Protein AF-A0A926ZTN1-F1 (afdb_monomer)

Foldseek 3Di:
DPPDVVVVVPDPPQVVLLVVLVVDDLVVSVVVLVVCCVVPVPVNVVCCVRHVCVVVSSD

pLDDT: mean 77.41, std 15.26, range [43.41, 92.56]

Solve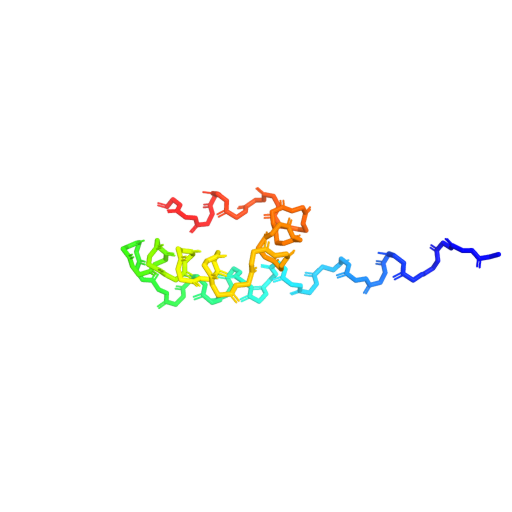nt-accessible surface area (backbone atoms only — not comparable to full-atom values): 3624 Å² total; per-residue (Å²): 142,92,73,71,73,74,64,74,61,71,67,61,64,45,53,56,50,52,54,56,46,69,79,42,54,71,71,52,41,54,51,52,52,53,53,42,38,73,77,36,50,73,59,41,54,48,44,55,72,72,29,69,64,52,67,70,72,66,108

Secondary structure (DSSP, 8-state):
--SSSSTTSTTHHHHHHHHHHHTS-HHHHHHHHHHHHHH-HHHHHHHHHH-TTHHHH--

Sequence (59 aa):
MCGVLEESLKPRNGQYIKELLSTLTSDERCGVMLEFEDASPDKFAQLLVDAPQWTEWMA

Nearest PDB structures (foldseek):
  3usw-assembly1_A  TM=5.693E-01  e=5.742E+00  Helicobacter pylori

Mean predicted aligned error: 8.36 Å

Radius of gyration: 12.89 Å; Cα contacts (8 Å, |Δi|>4): 25; chains: 1; bounding box: 27×39×21 Å

Structure (mmCIF, N/CA/C/O backbone):
data_AF-A0A926ZTN1-F1
#
_entry.id   AF-A0A926ZTN1-F1
#
loop_
_atom_site.group_PDB
_atom_site.id
_atom_site.type_symbol
_atom_site.label_atom_id
_atom_site.label_alt_id
_atom_site.label_comp_id
_atom_site.label_asym_id
_atom_site.label_entity_id
_atom_site.label_seq_id
_atom_site.pdbx_PDB_ins_code
_atom_site.Cartn_x
_atom_site.Cartn_y
_atom_site.Cartn_z
_atom_site.occupancy
_atom_site.B_iso_or_equiv
_atom_site.auth_seq_id
_atom_site.auth_comp_id
_atom_site.auth_asym_id
_atom_site.auth_atom_id
_atom_site.pdbx_PDB_model_num
ATOM 1 N N . MET A 1 1 ? 18.718 -30.458 -3.582 1.00 46.59 1 MET A N 1
ATOM 2 C CA . MET A 1 1 ? 18.190 -29.750 -2.396 1.00 46.59 1 MET A CA 1
ATOM 3 C C . MET A 1 1 ? 17.932 -28.311 -2.807 1.00 46.59 1 MET A C 1
ATOM 5 O O . MET A 1 1 ? 18.885 -27.568 -2.972 1.00 46.59 1 MET A O 1
ATOM 9 N N . CYS A 1 2 ? 16.679 -27.958 -3.093 1.00 51.03 2 CYS A N 1
ATOM 10 C CA . CYS A 1 2 ? 16.305 -26.648 -3.645 1.00 51.03 2 CYS A CA 1
ATOM 11 C C . CYS A 1 2 ? 15.002 -26.134 -3.001 1.00 51.03 2 CYS A C 1
ATOM 13 O O . CYS A 1 2 ? 14.122 -25.648 -3.689 1.00 51.03 2 CYS A O 1
ATOM 15 N N . GLY A 1 3 ? 14.840 -26.333 -1.687 1.00 52.94 3 GLY A N 1
ATOM 16 C CA . GLY A 1 3 ? 13.575 -26.042 -0.993 1.00 52.94 3 GLY A CA 1
ATOM 17 C C . GLY A 1 3 ? 13.706 -25.317 0.345 1.00 52.94 3 GLY A C 1
ATOM 18 O O . GLY A 1 3 ? 12.715 -25.185 1.039 1.00 52.94 3 GLY A O 1
ATOM 19 N N . VAL A 1 4 ? 14.905 -24.869 0.740 1.00 50.28 4 VAL A N 1
ATOM 20 C CA . VAL A 1 4 ? 15.122 -24.284 2.085 1.00 50.28 4 VAL A CA 1
ATOM 21 C C . VAL A 1 4 ? 15.300 -22.758 2.047 1.00 50.28 4 VAL A C 1
ATOM 23 O O . VAL A 1 4 ? 15.175 -22.096 3.071 1.00 50.28 4 VAL A O 1
ATOM 26 N N . LEU A 1 5 ? 15.562 -22.172 0.871 1.00 47.69 5 LEU A N 1
ATOM 27 C CA . LEU A 1 5 ? 15.797 -20.726 0.747 1.00 47.69 5 LEU A CA 1
ATOM 28 C C . LEU A 1 5 ? 14.518 -19.919 0.474 1.00 47.69 5 LEU A C 1
ATOM 30 O O . LEU A 1 5 ? 14.454 -18.760 0.868 1.00 47.69 5 LEU A O 1
ATOM 34 N N . GLU A 1 6 ? 13.492 -20.523 -0.132 1.00 46.81 6 GLU A N 1
ATOM 35 C CA . GLU A 1 6 ? 12.219 -19.841 -0.423 1.00 46.81 6 GLU A CA 1
ATOM 36 C C . GLU A 1 6 ? 11.325 -19.685 0.818 1.00 46.81 6 GLU A C 1
ATOM 38 O O . GLU A 1 6 ? 10.575 -18.720 0.937 1.00 46.81 6 GLU A O 1
ATOM 43 N N . GLU A 1 7 ? 11.450 -20.589 1.793 1.00 43.41 7 GLU A N 1
ATOM 44 C CA . GLU A 1 7 ? 10.617 -20.585 3.003 1.00 43.41 7 GLU A CA 1
ATOM 45 C C . GLU A 1 7 ? 11.130 -19.607 4.082 1.00 43.41 7 GLU A C 1
ATOM 47 O O . GLU A 1 7 ? 10.378 -19.182 4.951 1.00 43.41 7 GLU A O 1
ATOM 52 N N . SER A 1 8 ? 12.394 -19.170 4.004 1.00 43.66 8 SER A N 1
ATOM 53 C CA . SER A 1 8 ? 13.005 -18.258 4.994 1.00 43.66 8 SER A CA 1
ATOM 54 C C . SER A 1 8 ? 12.808 -16.758 4.702 1.00 43.66 8 SER A C 1
ATOM 56 O O . SER A 1 8 ? 13.268 -15.914 5.478 1.00 43.66 8 SER A O 1
ATOM 58 N N . LEU A 1 9 ? 12.144 -16.395 3.597 1.00 47.50 9 LEU A N 1
ATOM 59 C CA . LEU A 1 9 ? 11.883 -14.997 3.207 1.00 47.50 9 LEU A CA 1
ATOM 60 C C . LEU A 1 9 ? 10.448 -14.515 3.508 1.00 47.50 9 LEU A C 1
ATOM 62 O O . LEU A 1 9 ? 10.240 -13.311 3.657 1.00 47.50 9 LEU A O 1
ATOM 66 N N . LYS A 1 10 ? 9.487 -15.422 3.728 1.00 55.34 10 LYS A N 1
ATOM 67 C CA . LYS A 1 10 ? 8.141 -15.116 4.257 1.00 55.34 10 LYS A CA 1
ATOM 68 C C . LYS A 1 10 ? 8.177 -15.243 5.786 1.00 55.34 10 LYS A C 1
ATOM 70 O O . LYS A 1 10 ? 8.152 -16.370 6.270 1.00 55.34 10 LYS A O 1
ATOM 75 N N . PRO A 1 11 ? 8.328 -14.148 6.571 1.00 49.62 11 PRO A N 1
ATOM 76 C CA . PRO A 1 11 ? 7.250 -13.165 6.772 1.00 49.62 11 PRO A CA 1
ATOM 77 C C . PRO A 1 11 ? 7.711 -11.705 7.020 1.00 49.62 11 PRO A C 1
ATOM 79 O O . PRO A 1 11 ? 6.916 -10.875 7.457 1.00 49.62 11 PRO A O 1
ATOM 82 N N . ARG A 1 12 ? 8.987 -11.355 6.796 1.00 56.06 12 ARG A N 1
ATOM 83 C CA . ARG A 1 12 ? 9.524 -10.070 7.292 1.00 56.06 12 ARG A CA 1
ATOM 84 C C . ARG A 1 12 ? 8.969 -8.850 6.550 1.00 56.06 12 ARG A C 1
ATOM 86 O O . ARG A 1 12 ? 8.653 -7.855 7.191 1.00 56.06 12 ARG A O 1
ATOM 93 N N . ASN A 1 13 ? 8.779 -8.931 5.234 1.00 63.44 13 ASN A N 1
ATOM 94 C CA . ASN A 1 13 ? 8.413 -7.763 4.420 1.00 63.44 13 ASN A CA 1
ATOM 95 C C . ASN A 1 13 ? 6.987 -7.258 4.698 1.00 63.44 13 ASN A C 1
ATOM 97 O O . ASN A 1 13 ? 6.771 -6.054 4.804 1.00 63.44 13 ASN A O 1
ATOM 101 N N . GLY A 1 14 ? 6.023 -8.166 4.884 1.00 68.88 14 GLY A N 1
ATOM 102 C CA . GLY A 1 14 ? 4.636 -7.785 5.165 1.00 68.88 14 GLY A CA 1
ATOM 103 C C . GLY A 1 14 ? 4.478 -7.054 6.501 1.00 68.88 14 GLY A C 1
ATOM 104 O O . GLY A 1 14 ? 3.709 -6.104 6.591 1.00 68.88 14 GLY A O 1
ATOM 105 N N . GLN A 1 15 ? 5.241 -7.444 7.526 1.00 77.31 15 GLN A N 1
ATOM 106 C CA . GLN A 1 15 ? 5.172 -6.801 8.838 1.00 77.31 15 GLN A CA 1
ATOM 107 C C . GLN A 1 15 ? 5.762 -5.385 8.821 1.00 77.31 15 GLN A C 1
ATOM 109 O O . GLN A 1 15 ? 5.125 -4.470 9.334 1.00 77.31 15 GLN A O 1
ATOM 114 N N . TYR A 1 16 ? 6.907 -5.181 8.159 1.00 77.56 16 TYR A N 1
ATOM 115 C CA . TYR A 1 16 ? 7.483 -3.842 7.975 1.00 77.56 16 TYR A CA 1
ATOM 116 C C . TYR A 1 16 ? 6.561 -2.910 7.191 1.00 77.5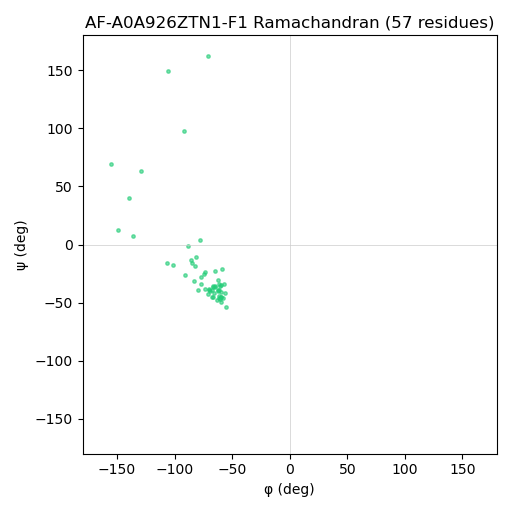6 16 TYR A C 1
ATOM 118 O O . TYR A 1 16 ? 6.449 -1.734 7.519 1.00 77.56 16 TYR A O 1
ATOM 126 N N . ILE A 1 17 ? 5.881 -3.425 6.169 1.00 78.06 17 ILE A N 1
ATOM 127 C CA . ILE A 1 17 ? 4.979 -2.614 5.347 1.00 78.06 17 ILE A CA 1
ATOM 128 C C . ILE A 1 17 ? 3.698 -2.293 6.102 1.00 78.06 17 ILE A C 1
ATOM 130 O O . ILE A 1 17 ? 3.239 -1.157 6.059 1.00 78.06 17 ILE A O 1
ATOM 134 N N . LYS A 1 18 ? 3.172 -3.240 6.880 1.00 82.88 18 LYS A N 1
ATOM 135 C CA . LYS A 1 18 ? 2.062 -2.971 7.792 1.00 82.88 18 LYS A CA 1
ATOM 136 C C . LYS A 1 18 ? 2.422 -1.898 8.822 1.00 82.88 18 LYS A C 1
ATOM 138 O O . LYS A 1 18 ? 1.623 -0.996 9.052 1.00 82.88 18 LYS A O 1
ATOM 143 N N . GLU A 1 19 ? 3.609 -1.975 9.422 1.00 85.06 19 GLU A N 1
ATOM 144 C CA . GLU A 1 19 ? 4.094 -0.957 10.359 1.00 85.06 19 GLU A CA 1
ATOM 145 C C . GLU A 1 19 ? 4.257 0.402 9.674 1.00 85.06 19 GLU A C 1
ATOM 147 O O . GLU A 1 19 ? 3.714 1.386 10.170 1.00 85.06 19 GLU A O 1
ATOM 152 N N . LEU A 1 20 ? 4.897 0.459 8.503 1.00 84.00 20 LEU A N 1
ATOM 153 C CA . LEU A 1 20 ? 5.036 1.688 7.720 1.00 84.00 20 LEU A CA 1
ATOM 154 C C . LEU A 1 20 ? 3.668 2.316 7.423 1.00 84.00 20 LEU A C 1
ATOM 156 O O . LEU A 1 20 ? 3.434 3.468 7.779 1.00 84.00 20 LEU A O 1
ATOM 160 N N . LEU A 1 21 ? 2.736 1.551 6.847 1.00 84.62 21 LEU A N 1
ATOM 161 C CA . LEU A 1 21 ? 1.393 2.033 6.516 1.00 84.62 21 LEU A CA 1
ATOM 162 C C . LEU A 1 21 ? 0.625 2.477 7.770 1.00 84.62 21 LEU A C 1
ATOM 164 O O . LEU A 1 21 ? -0.108 3.460 7.714 1.00 84.62 21 LEU A O 1
ATOM 168 N N . SER A 1 22 ? 0.822 1.824 8.920 1.00 88.38 22 SER A N 1
ATOM 169 C CA . SER A 1 22 ? 0.162 2.208 10.176 1.00 88.38 22 SER A CA 1
ATOM 170 C C . SER A 1 22 ? 0.576 3.589 10.701 1.00 88.38 22 SER A C 1
ATOM 172 O O . SER A 1 22 ? -0.192 4.206 11.437 1.00 88.38 22 SER A O 1
ATOM 174 N N . THR A 1 23 ? 1.748 4.096 10.297 1.00 90.69 23 THR A N 1
ATOM 175 C CA . THR A 1 23 ? 2.209 5.456 10.639 1.00 90.69 23 THR A CA 1
ATOM 176 C C . THR A 1 23 ? 1.620 6.548 9.746 1.00 90.69 23 THR A C 1
ATOM 178 O O . THR A 1 23 ? 1.753 7.725 10.068 1.00 90.69 23 THR A O 1
ATOM 181 N N . LEU A 1 24 ? 0.962 6.159 8.651 1.00 89.31 24 LEU A N 1
ATOM 182 C CA . LEU A 1 24 ? 0.435 7.054 7.626 1.00 89.31 24 LEU A CA 1
ATOM 183 C C . LEU A 1 24 ? -1.090 7.173 7.713 1.00 89.31 24 LEU A C 1
ATOM 185 O O . LEU A 1 24 ? -1.797 6.216 8.064 1.00 89.31 24 LEU A O 1
ATOM 189 N N . THR A 1 25 ? -1.600 8.343 7.334 1.00 91.06 25 THR A N 1
ATOM 190 C CA . THR A 1 25 ? -3.026 8.567 7.065 1.00 91.06 25 THR A CA 1
ATOM 191 C C . THR A 1 25 ? -3.461 7.865 5.776 1.00 91.06 25 THR A C 1
ATOM 193 O O . THR A 1 25 ? -2.634 7.488 4.949 1.00 91.06 25 THR A O 1
ATOM 196 N N . SER A 1 26 ? -4.770 7.672 5.586 1.00 86.25 26 SER A N 1
ATOM 197 C CA . SER A 1 26 ? -5.310 6.962 4.412 1.00 86.25 26 SER A CA 1
ATOM 198 C C . SER A 1 26 ? -4.867 7.596 3.080 1.00 86.25 26 SER A C 1
ATOM 200 O O . SER A 1 26 ? -4.431 6.880 2.177 1.00 86.25 26 SER A O 1
ATOM 202 N N . ASP A 1 27 ? -4.858 8.930 2.991 1.00 88.38 27 ASP A N 1
ATOM 203 C CA . ASP A 1 27 ? -4.393 9.650 1.798 1.00 88.38 27 ASP A CA 1
ATOM 204 C C . ASP A 1 27 ? -2.885 9.462 1.549 1.00 88.38 27 ASP A C 1
ATOM 206 O O . ASP A 1 27 ? -2.457 9.220 0.419 1.00 88.38 27 ASP A O 1
ATOM 210 N N . GLU A 1 28 ? -2.068 9.502 2.606 1.00 90.62 28 GLU A N 1
ATOM 211 C CA . GLU A 1 28 ? -0.617 9.296 2.510 1.00 90.62 28 GLU A CA 1
ATOM 212 C C . GLU A 1 28 ? -0.264 7.863 2.100 1.00 90.62 28 GLU A C 1
ATOM 214 O O . GLU A 1 28 ? 0.666 7.662 1.320 1.00 90.62 28 GLU A O 1
ATOM 219 N N . ARG A 1 29 ? -1.022 6.8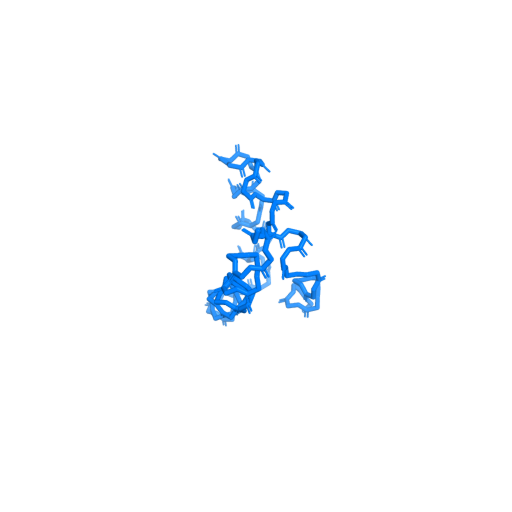59 2.564 1.00 89.06 29 ARG A N 1
ATOM 220 C CA . ARG A 1 29 ? -0.833 5.460 2.146 1.00 89.06 29 ARG A CA 1
ATOM 221 C C . ARG A 1 29 ? -1.014 5.302 0.639 1.00 89.06 29 ARG A C 1
ATOM 223 O O . ARG A 1 29 ? -0.197 4.646 -0.004 1.00 89.06 29 ARG A O 1
ATOM 230 N N . CYS A 1 30 ? -2.055 5.915 0.074 1.00 87.88 30 CYS A N 1
ATOM 231 C CA . CYS A 1 30 ? -2.291 5.911 -1.370 1.00 87.88 30 CYS A CA 1
ATOM 232 C C . CYS A 1 30 ? -1.148 6.591 -2.133 1.00 87.88 30 CYS A C 1
ATOM 234 O O . CYS A 1 30 ? -0.667 6.035 -3.118 1.00 87.88 30 CYS A O 1
ATOM 236 N N . GLY A 1 31 ? -0.675 7.746 -1.652 1.00 89.62 31 GLY A N 1
ATOM 237 C CA . GLY A 1 31 ? 0.463 8.449 -2.251 1.00 89.62 31 GLY A CA 1
ATOM 238 C C . GLY A 1 31 ? 1.740 7.606 -2.261 1.00 89.62 31 GLY A C 1
ATOM 239 O O . GLY A 1 31 ? 2.351 7.423 -3.310 1.00 89.62 31 GLY A O 1
ATOM 240 N N . VAL A 1 32 ? 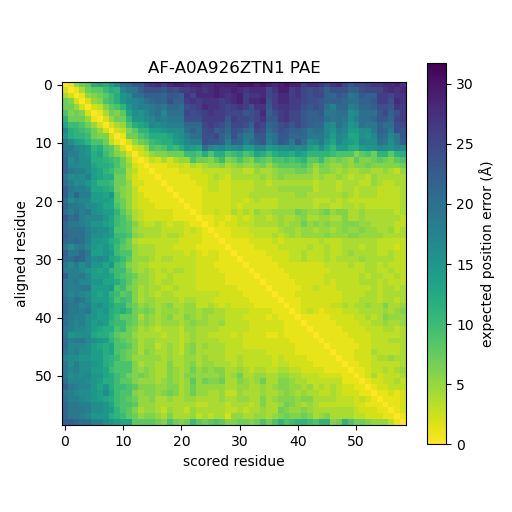2.095 7.010 -1.120 1.00 87.44 32 VAL A N 1
ATOM 241 C CA . VAL A 1 32 ? 3.285 6.155 -0.989 1.00 87.44 32 VAL A CA 1
ATOM 242 C C . VAL A 1 32 ? 3.197 4.916 -1.878 1.00 87.44 32 VAL A C 1
ATOM 244 O O . VAL A 1 32 ? 4.201 4.530 -2.470 1.00 87.44 32 VAL A O 1
ATOM 247 N N . MET A 1 33 ? 2.021 4.296 -2.010 1.00 86.25 33 MET A N 1
ATOM 248 C CA . MET A 1 33 ? 1.856 3.124 -2.876 1.00 86.25 33 MET A CA 1
ATOM 249 C C . MET A 1 33 ? 2.016 3.467 -4.359 1.00 86.25 33 MET A C 1
ATOM 251 O O . MET A 1 33 ? 2.656 2.703 -5.076 1.00 86.25 33 MET A O 1
ATOM 255 N N . LEU A 1 34 ? 1.501 4.619 -4.799 1.00 89.19 34 LEU A N 1
ATOM 256 C CA . LEU A 1 34 ? 1.669 5.095 -6.175 1.00 89.19 34 LEU A CA 1
ATOM 257 C C . LEU A 1 34 ? 3.129 5.453 -6.482 1.00 89.19 34 LEU A C 1
ATOM 259 O O . LEU A 1 34 ? 3.660 5.039 -7.509 1.00 89.19 34 LEU A O 1
ATOM 263 N N . GLU A 1 35 ? 3.804 6.175 -5.583 1.00 92.38 35 GLU A N 1
ATOM 264 C CA . GLU A 1 35 ? 5.228 6.499 -5.754 1.00 92.38 35 GLU A CA 1
ATOM 265 C C . GLU A 1 35 ? 6.110 5.244 -5.715 1.00 92.38 35 GLU A C 1
ATOM 267 O O . GLU A 1 35 ? 7.094 5.145 -6.448 1.00 92.38 35 GLU A O 1
ATOM 272 N N . PHE A 1 36 ? 5.761 4.261 -4.882 1.00 87.25 36 PHE A N 1
ATOM 273 C CA . PHE A 1 36 ? 6.493 3.002 -4.792 1.00 87.25 36 PHE A CA 1
ATOM 274 C C . PHE A 1 36 ? 6.315 2.131 -6.044 1.00 87.25 36 PHE A C 1
ATOM 276 O O . PHE A 1 36 ? 7.290 1.530 -6.504 1.00 87.25 36 PHE A O 1
ATOM 283 N N . GLU A 1 37 ? 5.105 2.088 -6.612 1.00 89.94 37 GLU A N 1
ATOM 284 C CA . GLU A 1 37 ? 4.827 1.429 -7.892 1.00 89.94 37 GLU A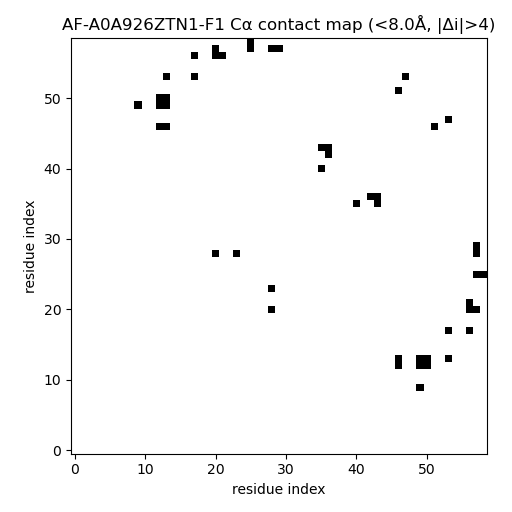 CA 1
ATOM 285 C C . GLU A 1 37 ? 5.641 2.057 -9.033 1.00 89.94 37 GLU A C 1
ATOM 287 O O . GLU A 1 37 ? 6.297 1.329 -9.778 1.00 89.94 37 GLU A O 1
ATOM 292 N N . ASP A 1 38 ? 5.665 3.390 -9.126 1.00 92.31 38 ASP A N 1
ATOM 293 C CA . ASP A 1 38 ? 6.391 4.121 -10.174 1.00 92.31 38 ASP A CA 1
ATOM 294 C C . ASP A 1 38 ? 7.917 3.966 -10.043 1.00 92.31 38 ASP A C 1
ATOM 296 O O . ASP A 1 38 ? 8.621 3.665 -11.009 1.00 92.31 38 ASP A O 1
ATOM 300 N N . ALA A 1 39 ? 8.448 4.096 -8.823 1.00 92.56 39 ALA A N 1
ATOM 301 C CA . ALA A 1 39 ? 9.885 4.029 -8.578 1.00 92.56 39 ALA A CA 1
ATOM 302 C C . ALA A 1 39 ? 10.458 2.603 -8.648 1.00 92.56 39 ALA A C 1
ATOM 304 O O . ALA A 1 39 ? 11.668 2.426 -8.833 1.00 92.56 39 ALA A O 1
ATOM 305 N N . SER A 1 40 ? 9.654 1.565 -8.400 1.00 89.19 40 SER A N 1
ATOM 306 C CA . SER A 1 40 ? 10.130 0.177 -8.311 1.00 89.19 40 SER A CA 1
ATOM 307 C C . SER A 1 40 ? 9.032 -0.854 -8.624 1.00 89.19 40 SER A C 1
ATOM 309 O O . SER A 1 40 ? 8.664 -1.645 -7.746 1.00 89.19 40 SER A O 1
ATOM 311 N N . PRO A 1 41 ? 8.574 -0.943 -9.886 1.00 88.25 41 PRO A N 1
ATOM 312 C CA . PRO A 1 41 ? 7.453 -1.802 -10.278 1.00 88.25 41 PRO A CA 1
ATOM 313 C C . PRO A 1 41 ? 7.701 -3.297 -10.014 1.00 88.25 41 PRO A C 1
ATOM 315 O O . PRO A 1 41 ? 6.798 -4.005 -9.572 1.00 88.25 41 PRO A O 1
ATOM 318 N N . ASP A 1 42 ? 8.931 -3.797 -10.182 1.00 88.62 42 ASP A N 1
ATOM 319 C CA . ASP A 1 42 ? 9.259 -5.207 -9.902 1.00 88.62 42 ASP A CA 1
ATOM 320 C C . ASP A 1 42 ? 9.149 -5.559 -8.409 1.00 88.62 42 ASP A C 1
ATOM 322 O O . ASP A 1 42 ? 8.735 -6.660 -8.034 1.00 88.62 42 ASP A O 1
ATOM 326 N N . LYS A 1 43 ? 9.519 -4.614 -7.534 1.00 82.94 43 LYS A N 1
ATOM 327 C CA . LYS A 1 43 ? 9.412 -4.784 -6.077 1.00 82.94 43 LYS A CA 1
ATOM 328 C C . LYS A 1 43 ? 7.976 -4.604 -5.612 1.00 82.94 43 LYS A C 1
ATOM 330 O O . LYS A 1 43 ? 7.558 -5.293 -4.687 1.00 82.94 43 LYS A O 1
ATOM 335 N N . PHE A 1 44 ? 7.225 -3.726 -6.270 1.00 85.69 44 PHE A N 1
ATOM 336 C C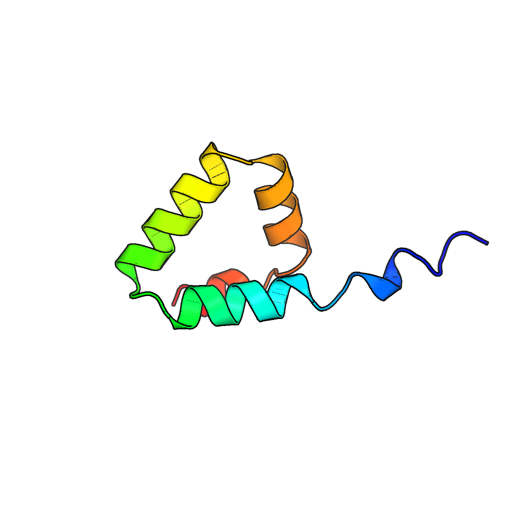A . PHE A 1 44 ? 5.791 -3.601 -6.069 1.00 85.69 44 PHE A CA 1
ATOM 337 C C . PHE A 1 44 ? 5.074 -4.910 -6.426 1.00 85.69 44 PHE A C 1
ATOM 339 O O . PHE A 1 44 ? 4.318 -5.436 -5.618 1.00 85.69 44 PHE A O 1
ATOM 346 N N . ALA A 1 45 ? 5.395 -5.527 -7.565 1.00 86.94 45 ALA A N 1
ATOM 347 C CA . ALA A 1 45 ? 4.847 -6.831 -7.934 1.00 86.94 45 ALA A CA 1
ATOM 348 C C . ALA A 1 45 ? 5.187 -7.929 -6.905 1.00 86.94 45 ALA A C 1
ATOM 350 O O . ALA A 1 45 ? 4.317 -8.721 -6.541 1.00 86.94 45 ALA A O 1
ATOM 351 N N . GLN A 1 46 ? 6.418 -7.950 -6.379 1.00 84.19 46 GLN A N 1
ATOM 352 C CA . GLN A 1 46 ? 6.791 -8.848 -5.275 1.00 84.19 46 GLN A CA 1
ATOM 353 C C . GLN A 1 46 ? 5.994 -8.561 -4.002 1.00 84.19 46 GLN A C 1
ATOM 355 O O . GLN A 1 46 ? 5.535 -9.498 -3.356 1.00 84.19 46 GLN A O 1
ATOM 360 N N . LEU A 1 47 ? 5.760 -7.289 -3.671 1.00 82.12 47 LEU A N 1
ATOM 361 C CA . LEU A 1 47 ? 4.934 -6.908 -2.531 1.00 82.12 47 LEU A CA 1
ATOM 362 C C . LEU A 1 47 ? 3.512 -7.475 -2.640 1.00 82.12 47 LEU A C 1
ATOM 364 O O . LEU A 1 47 ? 3.005 -8.037 -1.669 1.00 82.12 47 LEU A O 1
ATOM 368 N N . LEU A 1 48 ? 2.888 -7.364 -3.816 1.00 83.50 48 LEU A N 1
ATOM 369 C CA . LEU A 1 48 ? 1.541 -7.890 -4.055 1.00 83.50 48 LEU A CA 1
ATOM 370 C C . LEU A 1 48 ? 1.467 -9.410 -3.828 1.00 83.50 48 LEU A C 1
ATOM 372 O O . LEU A 1 48 ? 0.458 -9.914 -3.337 1.00 83.50 48 LEU A O 1
ATOM 376 N N . VAL A 1 49 ? 2.537 -10.136 -4.164 1.00 85.50 49 VAL A N 1
ATOM 377 C CA . VAL A 1 49 ? 2.640 -11.594 -3.988 1.00 85.50 49 VAL A CA 1
ATOM 378 C C . VAL A 1 49 ? 2.969 -11.979 -2.540 1.00 85.50 49 VAL A C 1
ATOM 380 O O . VAL A 1 49 ? 2.437 -12.964 -2.019 1.00 85.50 49 VAL A O 1
ATOM 383 N N . ASP A 1 50 ? 3.839 -11.218 -1.880 1.00 81.19 50 ASP A N 1
ATOM 384 C CA . ASP A 1 50 ? 4.349 -11.527 -0.542 1.00 81.19 50 ASP A CA 1
ATOM 385 C C . ASP A 1 50 ? 3.405 -11.086 0.579 1.00 81.19 50 ASP A C 1
ATOM 387 O O . ASP A 1 50 ? 3.340 -11.735 1.627 1.00 81.19 50 ASP A O 1
ATOM 391 N N . ALA A 1 51 ? 2.657 -10.003 0.371 1.00 82.62 51 ALA A N 1
ATOM 392 C CA . ALA A 1 51 ? 1.726 -9.443 1.340 1.00 82.62 51 ALA A CA 1
ATOM 393 C C . ALA A 1 51 ? 0.343 -9.207 0.711 1.00 82.62 51 ALA A C 1
ATOM 395 O O . ALA A 1 51 ? -0.115 -8.071 0.692 1.00 82.62 51 ALA A O 1
ATOM 396 N N . PRO A 1 52 ? -0.380 -10.252 0.261 1.00 81.75 52 PRO A N 1
ATOM 397 C CA . PRO A 1 52 ? -1.676 -10.107 -0.422 1.00 81.75 52 PRO A CA 1
ATOM 398 C C . PRO A 1 52 ? -2.749 -9.394 0.420 1.00 81.75 52 PRO A C 1
ATOM 400 O O . PRO A 1 52 ? -3.693 -8.834 -0.120 1.00 81.75 52 PRO A O 1
ATOM 403 N N . GLN A 1 53 ? -2.576 -9.375 1.742 1.00 82.62 53 GLN A N 1
ATOM 404 C CA . GLN A 1 53 ? -3.413 -8.661 2.709 1.00 82.62 53 GLN A CA 1
ATOM 405 C C . GLN A 1 53 ? -3.153 -7.143 2.791 1.00 82.62 53 GLN A C 1
ATOM 407 O O . GLN A 1 53 ? -3.778 -6.460 3.597 1.00 82.62 53 GLN A O 1
ATOM 412 N N . TRP A 1 54 ? -2.271 -6.586 1.954 1.00 78.88 54 TRP A N 1
ATOM 413 C CA . TRP A 1 54 ? -2.000 -5.145 1.908 1.00 78.88 54 TRP A CA 1
ATOM 414 C C . TRP A 1 54 ? -3.260 -4.310 1.644 1.00 78.88 54 TRP A C 1
ATOM 416 O O . TRP A 1 54 ? -3.405 -3.235 2.218 1.00 78.88 54 TRP A O 1
ATOM 426 N N . THR A 1 55 ? -4.209 -4.819 0.851 1.00 81.00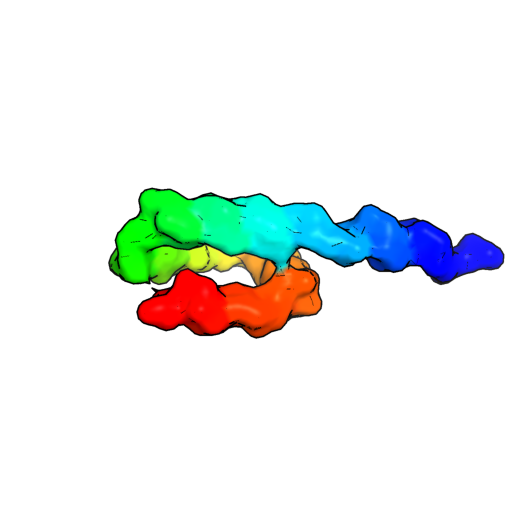 55 THR A N 1
ATOM 427 C CA . THR A 1 55 ? -5.492 -4.151 0.588 1.00 81.00 55 THR A CA 1
ATOM 428 C C . THR A 1 55 ? -6.329 -3.964 1.851 1.00 81.00 55 THR A C 1
ATOM 430 O O . THR A 1 55 ? -7.054 -2.982 1.954 1.00 81.00 55 THR A O 1
ATOM 433 N N . GLU A 1 56 ? -6.207 -4.860 2.835 1.00 84.75 56 GLU A N 1
ATOM 434 C CA . GLU A 1 56 ? -6.878 -4.718 4.135 1.00 84.75 56 GLU A 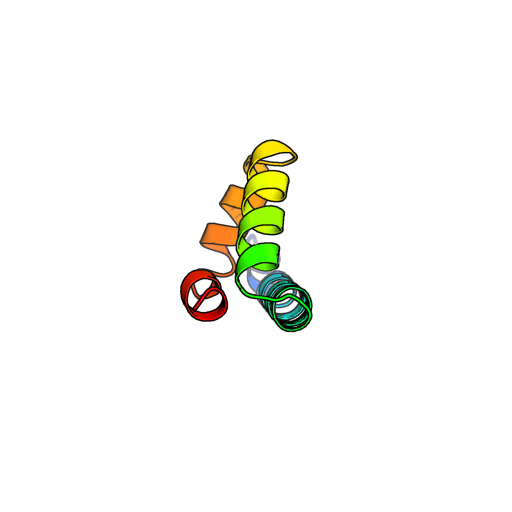CA 1
ATOM 435 C C . GLU A 1 56 ? -6.221 -3.638 5.008 1.00 84.75 56 GLU A C 1
ATOM 437 O O . GLU A 1 56 ? -6.866 -3.089 5.893 1.00 84.75 56 GLU A O 1
ATOM 442 N N . TRP A 1 57 ? -4.944 -3.318 4.773 1.00 83.44 57 TRP A N 1
ATOM 443 C CA . TRP A 1 57 ? -4.215 -2.263 5.493 1.00 83.44 57 TRP A CA 1
ATOM 444 C C . TRP A 1 57 ? -4.431 -0.870 4.887 1.00 83.44 57 TRP A C 1
ATOM 446 O O . TRP A 1 57 ? -4.133 0.141 5.526 1.00 83.44 57 TRP A O 1
ATOM 456 N N . MET A 1 58 ? -4.934 -0.817 3.653 1.00 78.69 58 MET A N 1
ATOM 457 C CA . MET A 1 58 ? -5.291 0.421 2.956 1.00 78.69 58 MET A CA 1
ATOM 458 C C . MET A 1 58 ? -6.710 0.911 3.286 1.00 78.69 58 MET A C 1
ATOM 460 O O . MET A 1 58 ? -7.027 2.052 2.956 1.00 78.69 58 MET A O 1
ATOM 464 N N . ALA A 1 59 ? -7.539 0.068 3.917 1.00 73.81 59 ALA A N 1
ATOM 465 C CA . ALA A 1 59 ? -8.866 0.422 4.431 1.00 73.81 59 ALA A CA 1
ATOM 466 C C . ALA A 1 59 ? -8.781 1.308 5.687 1.00 73.81 59 ALA A C 1
ATOM 4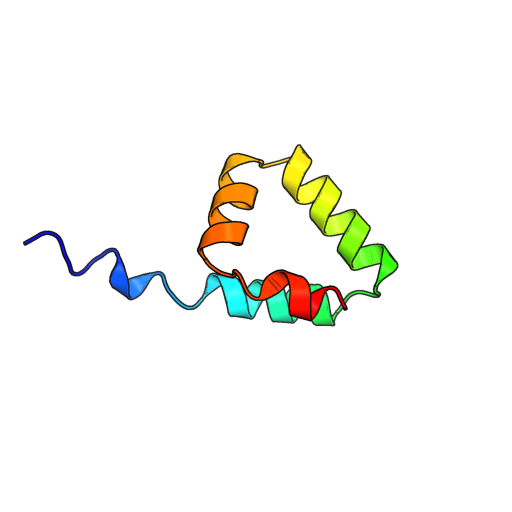68 O O . ALA A 1 59 ? -9.688 2.154 5.848 1.00 73.81 59 ALA A O 1
#